Protein AF-A0A243RRV4-F1 (afdb_monomer_lite)

Foldseek 3Di:
DQVVVCVVPVQWRWDQDPVVLKIWIDGNPDDDDDDIDMDNDPVVNVVVVVVVCVVVCVVVVVVVPDD

Sequence (67 aa):
MARELEGRHPGWVVLWRCWACRYWAFPCWITTGPEPVEARHADDLLTLMRQVEAQHPILRR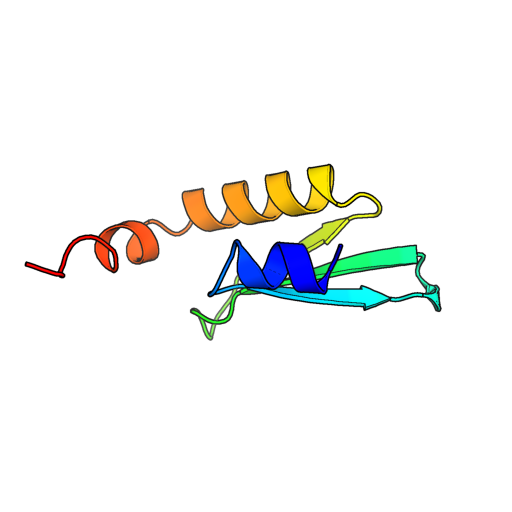SGQHAD

Radius of gyration: 12.5 Å; chains: 1; bounding box: 26×26×36 Å

Organism: NCBI:txid569862

Secondary structure (DSSP, 8-state):
-HHHHHHH-TTEEEEEETTTTEEEEEESS-SS-PPPEEESSHHHHHHHHHHHHHH-GGGGGTTS---

Structure (mmCIF, N/CA/C/O backbone):
data_AF-A0A243RRV4-F1
#
_entry.id   AF-A0A243RRV4-F1
#
loop_
_atom_site.group_PDB
_atom_site.id
_atom_site.type_symbol
_atom_site.label_atom_id
_atom_site.label_alt_id
_atom_site.label_comp_id
_atom_site.label_asym_id
_atom_site.label_entity_id
_atom_site.label_seq_id
_atom_site.pdbx_PDB_ins_code
_atom_site.Cartn_x
_atom_site.Cartn_y
_atom_site.Cartn_z
_atom_site.occupancy
_atom_site.B_iso_or_equiv
_atom_site.auth_seq_id
_atom_site.auth_comp_id
_atom_site.auth_asym_id
_atom_site.auth_atom_id
_atom_site.pdbx_PDB_model_num
ATOM 1 N N . MET A 1 1 ? 2.102 -12.134 -8.622 1.00 67.81 1 MET A N 1
ATOM 2 C CA . MET A 1 1 ? 2.730 -11.226 -7.641 1.00 67.81 1 MET A CA 1
ATOM 3 C C . MET A 1 1 ? 1.800 -10.154 -7.085 1.00 67.81 1 MET A C 1
ATOM 5 O O . MET A 1 1 ? 1.399 -10.329 -5.952 1.00 67.81 1 MET A O 1
ATOM 9 N N . ALA A 1 2 ? 1.390 -9.098 -7.806 1.00 66.75 2 ALA A N 1
ATOM 10 C CA . ALA A 1 2 ? 0.517 -8.061 -7.207 1.00 66.75 2 ALA A CA 1
ATOM 11 C C . ALA A 1 2 ? -0.794 -8.640 -6.627 1.00 66.75 2 ALA A C 1
ATOM 13 O O . ALA A 1 2 ? -1.080 -8.493 -5.446 1.00 66.75 2 ALA A O 1
ATOM 14 N N . ARG A 1 3 ? -1.504 -9.443 -7.425 1.00 70.50 3 ARG A N 1
ATOM 15 C CA . ARG A 1 3 ? -2.740 -10.132 -7.016 1.00 70.50 3 ARG A CA 1
ATOM 16 C C . ARG A 1 3 ? -2.541 -11.191 -5.914 1.00 70.50 3 ARG A C 1
ATOM 18 O O . ARG A 1 3 ? -3.475 -11.564 -5.220 1.00 70.50 3 ARG A O 1
ATOM 25 N N . GLU A 1 4 ? -1.318 -11.693 -5.770 1.00 77.94 4 GLU A N 1
ATOM 26 C CA . GLU A 1 4 ? -0.939 -12.647 -4.719 1.00 77.94 4 GLU A CA 1
ATOM 27 C C . GLU A 1 4 ? -0.657 -11.926 -3.394 1.00 77.94 4 GLU A C 1
ATOM 29 O O . GLU A 1 4 ? -1.031 -12.421 -2.334 1.00 77.94 4 GLU A O 1
ATOM 34 N N . LEU A 1 5 ? -0.058 -10.731 -3.456 1.00 72.06 5 LEU A N 1
ATOM 35 C CA . LEU A 1 5 ? 0.094 -9.838 -2.309 1.00 72.0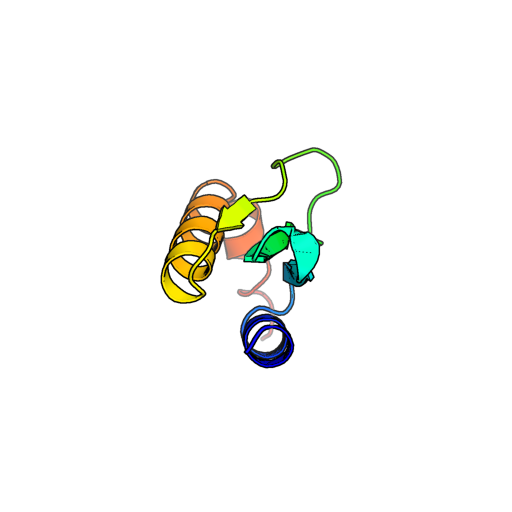6 5 LEU A CA 1
ATOM 36 C C . LEU A 1 5 ? -1.274 -9.399 -1.776 1.00 72.06 5 LEU A C 1
ATOM 38 O O . LEU A 1 5 ? -1.499 -9.515 -0.578 1.00 72.06 5 LEU A O 1
ATOM 42 N N . GLU A 1 6 ? -2.210 -8.995 -2.643 1.00 72.44 6 GLU A N 1
ATOM 43 C CA . GLU A 1 6 ? -3.583 -8.650 -2.225 1.00 72.44 6 GLU A CA 1
ATOM 44 C C . GLU A 1 6 ? -4.280 -9.818 -1.516 1.00 72.44 6 GLU A C 1
ATOM 46 O O . GLU A 1 6 ? -4.848 -9.647 -0.440 1.00 72.44 6 GLU A O 1
ATOM 51 N N . GLY A 1 7 ? -4.176 -11.036 -2.062 1.00 70.75 7 GLY A N 1
ATOM 52 C CA . GLY A 1 7 ? -4.782 -12.225 -1.453 1.00 70.75 7 GLY A CA 1
ATOM 53 C C . GLY A 1 7 ? -4.233 -12.567 -0.062 1.00 70.75 7 GLY A C 1
ATOM 54 O O . GLY A 1 7 ? -4.927 -13.193 0.735 1.00 70.75 7 GLY A O 1
ATOM 55 N N . ARG A 1 8 ? -3.003 -12.144 0.251 1.00 77.12 8 ARG A N 1
ATOM 56 C CA . ARG A 1 8 ? -2.370 -12.339 1.567 1.00 77.12 8 ARG A CA 1
ATOM 57 C C . ARG A 1 8 ? -2.590 -11.163 2.520 1.00 77.12 8 ARG A C 1
ATOM 59 O O . ARG A 1 8 ? -2.363 -11.315 3.718 1.00 77.12 8 ARG A O 1
ATOM 66 N N . HIS A 1 9 ? -3.021 -10.018 1.999 1.00 75.56 9 HIS A N 1
ATOM 67 C CA . HIS A 1 9 ? -3.143 -8.755 2.718 1.00 75.56 9 HIS A CA 1
ATOM 68 C C . HIS A 1 9 ? -4.502 -8.109 2.401 1.00 75.56 9 HIS A C 1
ATOM 70 O O . HIS A 1 9 ? -4.553 -7.116 1.679 1.00 75.56 9 HIS A O 1
ATOM 76 N N . PRO A 1 10 ? -5.612 -8.648 2.945 1.00 75.25 10 PRO A N 1
ATOM 77 C CA . PRO A 1 10 ? -6.976 -8.338 2.501 1.00 75.25 10 PRO A CA 1
ATOM 78 C C . PRO A 1 10 ? -7.417 -6.887 2.705 1.00 75.25 10 PRO A C 1
ATOM 80 O O . PRO A 1 10 ? -8.479 -6.510 2.218 1.00 75.25 10 PRO A O 1
ATOM 83 N N . GLY A 1 11 ? -6.639 -6.073 3.419 1.00 83.38 11 GLY A N 1
ATOM 84 C CA . GLY A 1 11 ? -6.939 -4.656 3.561 1.00 83.38 11 GLY A CA 1
ATOM 85 C C . GLY A 1 11 ? -5.954 -3.703 2.868 1.00 83.38 11 GLY A C 1
ATOM 86 O O . GLY A 1 11 ? -5.929 -2.501 3.136 1.00 83.38 11 GLY A O 1
ATOM 87 N N . TRP A 1 12 ? -5.184 -4.246 1.927 1.00 86.62 12 TRP A N 1
ATOM 88 C CA . TRP A 1 12 ? -4.402 -3.478 0.975 1.00 86.62 12 TRP A CA 1
ATOM 89 C C . TRP A 1 12 ? -4.871 -3.757 -0.446 1.00 86.62 12 TRP A C 1
ATOM 91 O O . TRP A 1 12 ? -5.080 -4.903 -0.837 1.00 86.62 12 TRP A O 1
ATOM 101 N N . VAL A 1 13 ? -4.958 -2.699 -1.243 1.00 88.00 13 VAL A N 1
ATOM 102 C CA . VAL A 1 13 ? -5.073 -2.786 -2.700 1.00 88.00 13 VAL A CA 1
ATOM 103 C C . VAL A 1 13 ? -3.684 -2.567 -3.281 1.00 88.00 13 VAL A C 1
ATOM 105 O O . VAL A 1 13 ? -3.050 -1.557 -2.972 1.00 88.00 13 VAL A O 1
ATOM 108 N N . VAL A 1 14 ? -3.198 -3.490 -4.113 1.00 89.75 14 VAL A N 1
ATOM 109 C CA . VAL A 1 14 ? -1.838 -3.459 -4.665 1.00 89.75 14 VAL A CA 1
AT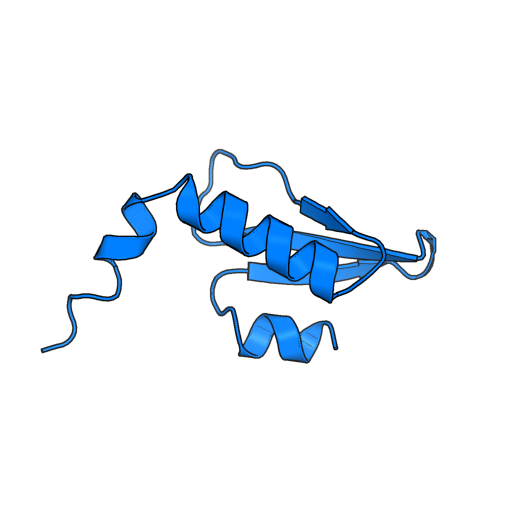OM 110 C C . VAL A 1 14 ? -1.881 -3.392 -6.187 1.00 89.75 14 VAL A C 1
ATOM 112 O O . VAL A 1 14 ? -2.312 -4.317 -6.870 1.00 89.75 14 VAL A O 1
ATOM 115 N N . LEU A 1 15 ? -1.335 -2.314 -6.743 1.00 90.06 15 LEU A N 1
ATOM 116 C CA . LEU A 1 15 ? -1.265 -2.076 -8.180 1.00 90.06 15 LEU A CA 1
ATOM 117 C C . LEU A 1 1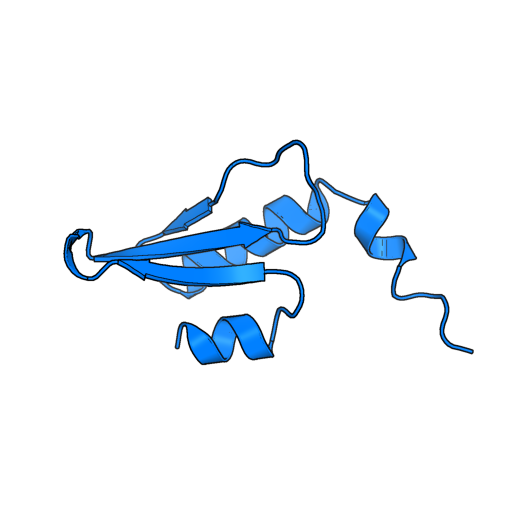5 ? 0.187 -2.125 -8.668 1.00 90.06 15 LEU A C 1
ATOM 119 O O . LEU A 1 15 ? 1.071 -1.521 -8.068 1.00 90.06 15 LEU A O 1
ATOM 123 N N . TRP A 1 16 ? 0.437 -2.767 -9.810 1.00 87.81 16 TRP A N 1
ATOM 124 C CA . TRP A 1 16 ? 1.694 -2.603 -10.544 1.00 87.81 16 TRP A CA 1
ATOM 125 C C . TRP A 1 16 ? 1.538 -1.552 -11.644 1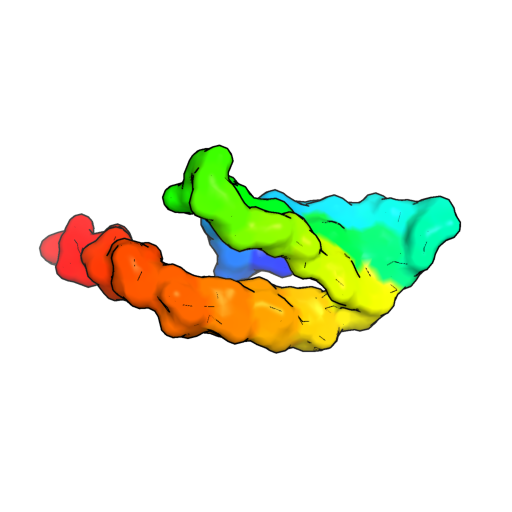.00 87.81 16 TRP A C 1
ATOM 127 O O . TRP A 1 16 ? 0.659 -1.660 -12.500 1.00 87.81 16 TRP A O 1
ATOM 137 N N . ARG A 1 17 ? 2.415 -0.546 -11.659 1.00 86.44 17 ARG A N 1
ATOM 138 C CA . ARG A 1 17 ? 2.477 0.463 -12.721 1.00 86.44 17 ARG A CA 1
ATOM 139 C C . ARG A 1 17 ? 3.610 0.130 -13.684 1.00 86.44 17 ARG A C 1
ATOM 141 O O . ARG A 1 17 ? 4.764 0.451 -13.417 1.00 86.44 17 ARG A O 1
ATOM 148 N N . CYS A 1 18 ? 3.272 -0.450 -14.837 1.00 86.88 18 CYS A N 1
ATOM 149 C CA . CYS A 1 18 ? 4.254 -0.862 -15.851 1.00 86.88 18 CYS A CA 1
ATOM 150 C C . CYS A 1 18 ? 5.142 0.288 -16.351 1.00 86.88 18 CYS A C 1
ATOM 152 O O . CYS A 1 18 ? 6.322 0.086 -16.592 1.00 86.88 18 CYS A O 1
ATOM 154 N N . TRP A 1 19 ? 4.591 1.498 -16.471 1.00 87.81 19 TRP A N 1
ATOM 155 C CA . TRP A 1 19 ? 5.308 2.689 -16.942 1.00 87.81 19 TRP A CA 1
ATOM 156 C C . TRP A 1 19 ? 6.294 3.267 -15.916 1.00 87.81 19 TRP A C 1
ATOM 158 O O . TRP A 1 19 ? 7.252 3.930 -16.295 1.00 87.81 19 TRP A O 1
ATOM 168 N N . ALA A 1 20 ? 6.084 2.998 -14.625 1.00 85.69 20 ALA A N 1
ATOM 169 C CA . ALA A 1 20 ? 6.972 3.431 -13.545 1.00 85.69 20 ALA A CA 1
ATOM 170 C C . ALA A 1 20 ? 7.863 2.293 -13.015 1.00 85.69 20 ALA A C 1
ATOM 172 O O . ALA A 1 20 ? 8.741 2.544 -12.188 1.00 85.69 20 ALA A O 1
ATOM 173 N N . CYS A 1 21 ? 7.622 1.054 -13.463 1.00 90.50 21 CYS A N 1
ATOM 174 C CA . CYS A 1 21 ? 8.210 -0.175 -12.930 1.00 90.50 21 CYS A CA 1
ATOM 175 C C . CYS A 1 21 ? 8.167 -0.227 -11.391 1.00 90.50 21 CYS A C 1
ATOM 177 O O . CYS A 1 21 ? 9.178 -0.501 -10.740 1.00 90.50 21 CYS A O 1
ATOM 179 N N . ARG A 1 22 ? 7.004 0.096 -10.809 1.00 92.06 22 ARG A N 1
ATOM 180 C CA . ARG A 1 22 ? 6.794 0.165 -9.355 1.00 92.06 22 ARG A CA 1
ATOM 181 C C . ARG A 1 22 ? 5.457 -0.432 -8.939 1.00 92.06 22 ARG A C 1
ATOM 183 O O . ARG A 1 22 ? 4.448 -0.276 -9.632 1.00 92.06 22 ARG A O 1
ATOM 190 N N . TYR A 1 23 ? 5.466 -1.067 -7.776 1.00 91.19 23 TYR A N 1
ATOM 191 C CA . TYR A 1 23 ? 4.281 -1.447 -7.028 1.00 91.19 23 TYR A CA 1
ATOM 192 C C . TYR A 1 23 ? 3.807 -0.281 -6.178 1.00 91.19 23 TYR A C 1
ATOM 194 O O . TYR A 1 23 ? 4.618 0.456 -5.625 1.00 91.19 23 TYR A O 1
ATOM 202 N N . TRP A 1 24 ? 2.496 -0.142 -6.080 1.00 90.81 24 TRP A N 1
ATOM 203 C CA . TRP A 1 24 ? 1.795 0.815 -5.240 1.00 90.81 24 TRP A CA 1
ATOM 204 C C . TRP A 1 24 ? 0.847 0.032 -4.344 1.00 90.81 24 TRP A C 1
ATOM 206 O O . TRP A 1 24 ? 0.153 -0.851 -4.844 1.00 90.81 24 TRP A O 1
ATOM 216 N N . ALA A 1 25 ? 0.800 0.356 -3.058 1.00 90.62 25 ALA A N 1
ATOM 217 C CA . ALA A 1 25 ? -0.129 -0.240 -2.113 1.00 90.62 25 ALA A CA 1
ATOM 218 C C . ALA A 1 25 ? -0.940 0.851 -1.408 1.00 90.62 25 ALA A C 1
ATOM 220 O O . ALA A 1 25 ? -0.386 1.813 -0.873 1.00 90.62 25 ALA A O 1
ATOM 221 N N . PHE A 1 26 ? -2.259 0.679 -1.416 1.00 88.50 26 PHE A N 1
ATOM 222 C CA . PHE A 1 26 ? -3.225 1.583 -0.806 1.00 88.50 26 PHE A CA 1
ATOM 223 C C . PHE A 1 26 ? -3.934 0.865 0.345 1.00 88.50 26 PHE A C 1
ATOM 225 O O . PHE A 1 26 ? -4.472 -0.223 0.123 1.00 88.50 26 PHE A O 1
ATOM 232 N N . PRO A 1 27 ? -3.970 1.444 1.551 1.00 86.06 27 PRO A N 1
ATOM 233 C CA . PRO A 1 27 ? -4.726 0.875 2.656 1.00 86.06 27 PRO A CA 1
ATOM 234 C C . PRO A 1 27 ? -6.224 1.133 2.442 1.00 86.06 27 PRO A C 1
ATOM 236 O O . PRO A 1 27 ? -6.622 2.264 2.174 1.00 86.06 27 PRO A O 1
ATOM 239 N N . CYS A 1 28 ? -7.075 0.113 2.567 1.00 82.94 28 CYS A N 1
ATOM 240 C CA . CYS A 1 28 ? -8.527 0.269 2.371 1.00 82.94 28 CYS A CA 1
ATOM 241 C C . CYS A 1 28 ? -9.335 0.362 3.677 1.00 82.94 28 CYS A C 1
ATOM 243 O O . CYS A 1 28 ? -10.551 0.525 3.652 1.00 82.94 28 CYS A O 1
ATOM 245 N N . TRP A 1 29 ? -8.667 0.302 4.827 1.00 76.94 29 TRP A N 1
ATOM 246 C CA . TRP A 1 29 ? -9.273 0.377 6.162 1.00 76.94 29 TRP A CA 1
ATOM 247 C C . TRP A 1 29 ? -9.278 1.778 6.781 1.00 76.94 29 TRP A C 1
ATOM 249 O O . TRP A 1 29 ? -9.638 1.940 7.947 1.00 76.94 29 TRP A O 1
ATOM 259 N N . ILE A 1 30 ? -8.829 2.794 6.047 1.00 70.69 30 ILE A N 1
ATOM 260 C CA . ILE A 1 30 ? -8.700 4.156 6.559 1.00 70.69 30 ILE A CA 1
ATOM 261 C C . ILE A 1 30 ? -8.956 5.161 5.439 1.00 70.69 30 ILE A C 1
ATOM 263 O O . ILE A 1 30 ? -8.512 4.988 4.308 1.00 70.69 30 ILE A O 1
ATOM 267 N N . THR A 1 31 ? -9.737 6.192 5.752 1.00 62.97 31 THR A N 1
ATOM 268 C CA . THR A 1 31 ? -10.183 7.210 4.788 1.00 62.97 31 THR A CA 1
ATOM 269 C C . THR A 1 31 ? -9.335 8.481 4.826 1.00 62.97 31 THR A C 1
ATOM 271 O O . THR A 1 31 ? -9.461 9.321 3.941 1.00 62.97 31 THR A O 1
ATOM 274 N N . THR A 1 32 ? -8.495 8.643 5.854 1.00 62.53 32 THR A N 1
ATOM 275 C CA . THR A 1 32 ? -7.754 9.880 6.136 1.00 62.53 32 THR A CA 1
ATOM 276 C C . THR A 1 32 ? -6.314 9.540 6.507 1.00 62.53 32 THR A C 1
ATOM 278 O O . THR A 1 32 ? -6.008 9.255 7.665 1.00 62.53 32 THR A O 1
ATOM 281 N N . GLY A 1 33 ? -5.443 9.519 5.495 1.00 66.62 33 GLY A N 1
ATOM 282 C CA . GLY A 1 33 ? -4.108 8.923 5.599 1.00 66.62 33 GLY A CA 1
ATOM 283 C C . GLY A 1 33 ? -4.160 7.415 5.893 1.00 66.62 33 GLY A C 1
ATOM 284 O O . GLY A 1 33 ? -5.234 6.892 6.164 1.00 66.62 33 GLY A O 1
ATOM 285 N N . PRO A 1 34 ? -3.030 6.696 5.858 1.00 65.06 34 PRO A N 1
ATOM 286 C CA . PRO A 1 34 ? -1.725 7.144 5.399 1.00 65.06 34 PRO A CA 1
ATOM 287 C C . PRO A 1 34 ? -1.661 7.230 3.870 1.00 65.06 34 PRO A C 1
ATOM 289 O O . PRO A 1 34 ? -2.478 6.651 3.152 1.00 65.06 34 PRO A O 1
ATOM 292 N N . GLU A 1 35 ? -0.683 7.992 3.391 1.00 78.06 35 GLU A N 1
ATOM 293 C CA . GLU A 1 35 ? -0.342 8.065 1.972 1.00 78.06 35 GLU A CA 1
ATOM 294 C C . GLU A 1 35 ? -0.033 6.659 1.419 1.00 78.06 35 GLU A C 1
ATOM 296 O O . GLU A 1 35 ? 0.492 5.807 2.148 1.00 78.06 35 GLU A O 1
ATOM 301 N N . PRO A 1 36 ? -0.341 6.394 0.140 1.00 84.38 36 PRO A N 1
ATOM 302 C CA . PRO A 1 36 ? 0.042 5.147 -0.501 1.00 84.38 36 PRO A CA 1
ATOM 303 C C . PRO A 1 36 ? 1.554 4.935 -0.433 1.00 84.38 36 PRO A C 1
ATOM 305 O O . PRO A 1 36 ? 2.342 5.861 -0.627 1.00 84.38 36 PRO A O 1
ATOM 308 N N . VAL A 1 37 ? 1.959 3.688 -0.204 1.00 90.69 37 VAL A N 1
ATOM 309 C CA . VAL A 1 37 ? 3.372 3.300 -0.233 1.00 90.69 37 VAL A CA 1
ATOM 310 C C . VAL A 1 37 ? 3.720 2.723 -1.597 1.00 90.69 37 VAL A C 1
ATOM 312 O O . VAL A 1 37 ? 2.916 2.020 -2.212 1.00 90.69 37 VAL A O 1
ATOM 315 N N . GLU A 1 38 ? 4.927 3.004 -2.081 1.00 93.00 38 GLU A N 1
ATOM 316 C CA . GLU A 1 38 ? 5.410 2.465 -3.349 1.00 93.00 38 GLU A CA 1
ATOM 317 C C . GLU A 1 38 ? 6.826 1.899 -3.247 1.00 93.00 38 GLU A C 1
ATOM 319 O O . GLU A 1 38 ? 7.675 2.413 -2.520 1.00 93.00 38 GLU A O 1
ATOM 324 N N . ALA A 1 39 ? 7.091 0.839 -4.012 1.00 93.50 39 ALA A N 1
ATOM 325 C CA . ALA A 1 39 ? 8.410 0.222 -4.102 1.00 93.50 39 ALA A CA 1
ATOM 326 C C . ALA A 1 39 ? 8.629 -0.463 -5.456 1.00 93.50 39 ALA A C 1
ATOM 328 O O . ALA A 1 39 ? 7.688 -0.871 -6.133 1.00 93.50 39 ALA A O 1
ATOM 329 N N . ARG A 1 40 ? 9.893 -0.612 -5.868 1.00 90.88 40 ARG A N 1
ATOM 330 C CA . ARG A 1 40 ? 10.251 -1.343 -7.100 1.00 90.88 40 ARG A CA 1
ATOM 331 C C . ARG A 1 40 ? 10.140 -2.858 -6.930 1.00 90.88 40 ARG A C 1
ATOM 333 O O . ARG A 1 40 ? 9.773 -3.548 -7.878 1.00 90.88 40 ARG A O 1
ATOM 340 N N . HIS A 1 41 ? 10.436 -3.358 -5.734 1.00 90.25 41 HIS A N 1
ATOM 341 C CA . HIS A 1 41 ? 10.419 -4.779 -5.408 1.00 90.25 41 HIS A CA 1
ATOM 342 C C . HIS A 1 41 ? 9.249 -5.113 -4.478 1.00 90.25 41 HIS A C 1
ATOM 344 O O . HIS A 1 41 ? 8.819 -4.290 -3.671 1.00 90.25 41 HIS A O 1
ATOM 350 N N . ALA A 1 42 ? 8.724 -6.331 -4.608 1.00 86.31 42 ALA A N 1
ATOM 351 C CA . ALA A 1 42 ? 7.591 -6.799 -3.817 1.00 86.31 42 ALA A CA 1
ATOM 352 C C . ALA A 1 42 ? 7.932 -6.946 -2.325 1.00 86.31 42 ALA A C 1
ATOM 354 O O . ALA A 1 42 ? 7.108 -6.609 -1.480 1.00 86.31 42 ALA A O 1
ATOM 355 N N . ASP A 1 43 ? 9.144 -7.401 -1.998 1.00 89.62 43 ASP A N 1
ATOM 356 C CA . ASP A 1 43 ? 9.610 -7.540 -0.611 1.00 89.62 43 ASP A CA 1
ATOM 357 C C . ASP A 1 43 ? 9.741 -6.186 0.103 1.00 89.62 43 ASP A C 1
ATOM 359 O O . ASP A 1 43 ? 9.345 -6.040 1.265 1.00 89.62 43 ASP A O 1
ATOM 363 N N . ASP A 1 44 ? 10.220 -5.168 -0.615 1.00 91.88 44 ASP A N 1
ATOM 364 C CA . ASP A 1 44 ? 10.283 -3.794 -0.114 1.00 91.88 44 ASP A CA 1
ATOM 365 C C . ASP A 1 44 ? 8.872 -3.247 0.138 1.00 91.88 44 ASP A C 1
ATOM 367 O O . ASP A 1 44 ? 8.603 -2.674 1.195 1.00 91.88 44 ASP A O 1
ATOM 371 N N . LEU A 1 45 ? 7.943 -3.482 -0.800 1.00 91.62 45 LEU A N 1
ATOM 372 C CA . LEU A 1 45 ? 6.543 -3.080 -0.653 1.00 91.62 45 LEU A CA 1
ATOM 373 C C . LEU A 1 45 ? 5.910 -3.727 0.583 1.00 91.62 45 LEU A C 1
ATOM 375 O O . LEU A 1 45 ? 5.260 -3.048 1.372 1.00 91.62 45 LEU A O 1
ATOM 379 N N . LEU A 1 46 ? 6.142 -5.025 0.780 1.00 89.81 46 LEU A N 1
ATOM 380 C CA . LEU A 1 46 ? 5.636 -5.766 1.930 1.00 89.81 46 LEU A CA 1
ATOM 381 C C .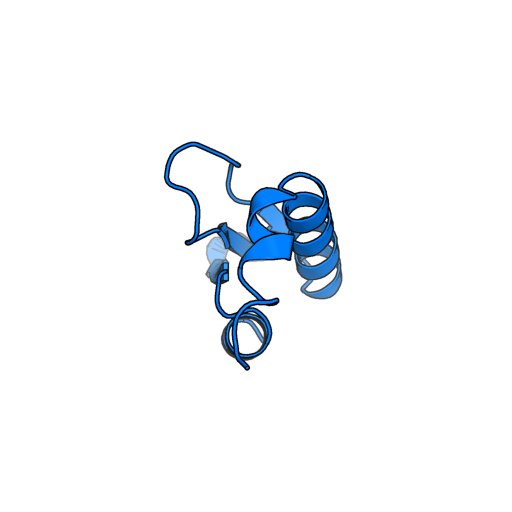 LEU A 1 46 ? 6.185 -5.212 3.251 1.00 89.81 46 LEU A C 1
ATOM 383 O O . LEU A 1 46 ? 5.456 -5.109 4.239 1.00 89.81 46 LEU A O 1
ATOM 387 N N . THR A 1 47 ? 7.465 -4.841 3.274 1.00 92.12 47 THR A N 1
ATOM 388 C CA . THR A 1 47 ? 8.095 -4.231 4.449 1.00 92.12 47 THR A CA 1
ATOM 389 C C . THR A 1 47 ? 7.439 -2.893 4.788 1.00 92.12 47 THR A C 1
ATOM 391 O O . THR A 1 47 ? 7.093 -2.664 5.947 1.00 92.12 47 THR A O 1
ATOM 394 N N . LEU A 1 48 ? 7.191 -2.045 3.784 1.00 91.44 48 LEU A N 1
ATOM 395 C CA . LEU A 1 48 ? 6.498 -0.764 3.956 1.00 91.44 48 LEU A CA 1
ATOM 396 C C . LEU A 1 48 ? 5.050 -0.951 4.428 1.00 91.44 48 LEU A C 1
ATOM 398 O O . LEU A 1 48 ? 4.628 -0.289 5.374 1.00 91.44 48 LEU A O 1
ATOM 402 N N . MET A 1 49 ? 4.309 -1.894 3.837 1.00 89.56 49 MET A N 1
ATOM 403 C CA . MET A 1 49 ? 2.939 -2.225 4.254 1.00 89.56 49 MET A CA 1
ATOM 404 C C . MET A 1 49 ? 2.889 -2.613 5.739 1.00 89.56 49 MET A C 1
ATOM 406 O O . MET A 1 49 ? 2.078 -2.081 6.494 1.00 89.56 49 MET A O 1
ATOM 410 N N . ARG A 1 50 ? 3.810 -3.470 6.197 1.00 87.38 50 ARG A N 1
ATOM 411 C CA . ARG A 1 50 ? 3.897 -3.877 7.611 1.00 87.38 50 ARG A CA 1
ATOM 412 C C . ARG A 1 50 ? 4.271 -2.729 8.546 1.00 87.38 50 ARG A C 1
ATOM 414 O O . ARG A 1 50 ? 3.778 -2.676 9.669 1.00 87.38 50 ARG A O 1
ATOM 421 N N . GLN A 1 51 ? 5.149 -1.823 8.113 1.00 88.25 51 GLN A N 1
ATOM 422 C CA . GLN A 1 51 ? 5.496 -0.632 8.895 1.00 88.25 51 GLN A CA 1
ATOM 423 C C . GLN A 1 51 ? 4.281 0.275 9.083 1.00 88.25 51 GLN A C 1
ATOM 425 O O . GLN A 1 51 ? 4.030 0.728 10.199 1.00 88.25 51 GLN A O 1
ATOM 430 N N . VAL A 1 52 ? 3.501 0.483 8.021 1.00 87.31 52 VAL A N 1
ATOM 431 C CA . VAL A 1 52 ? 2.246 1.233 8.093 1.00 87.31 52 VAL A CA 1
ATOM 432 C C . VAL A 1 52 ? 1.258 0.535 9.030 1.00 87.31 52 VAL A C 1
ATOM 434 O O . VAL A 1 52 ? 0.747 1.158 9.954 1.00 87.31 52 VAL A O 1
ATOM 437 N N . GLU A 1 53 ? 1.039 -0.771 8.880 1.00 84.12 53 GLU A N 1
ATOM 438 C CA . GLU A 1 53 ? 0.173 -1.537 9.790 1.00 84.12 53 GLU A CA 1
ATOM 439 C C . GLU A 1 53 ? 0.604 -1.400 11.262 1.00 84.12 53 GLU A C 1
ATOM 441 O O . GLU A 1 53 ? -0.238 -1.201 12.140 1.00 84.12 53 GLU A O 1
ATOM 446 N N . ALA A 1 54 ? 1.911 -1.444 11.545 1.00 83.81 54 ALA A N 1
ATOM 447 C CA . ALA A 1 54 ? 2.451 -1.290 12.895 1.00 83.81 54 ALA A CA 1
ATOM 448 C C . ALA A 1 54 ? 2.214 0.111 13.488 1.00 83.81 54 ALA A C 1
ATOM 450 O O . ALA A 1 54 ? 2.014 0.240 14.697 1.00 83.81 54 ALA A O 1
ATOM 451 N N . GLN A 1 55 ? 2.208 1.151 12.651 1.00 82.75 55 GLN A N 1
ATOM 452 C CA . GLN A 1 55 ? 1.917 2.530 13.056 1.00 82.75 55 GLN A CA 1
ATOM 453 C C . GLN A 1 55 ? 0.420 2.782 13.297 1.00 82.75 55 GLN A C 1
ATOM 455 O O . GLN A 1 55 ? 0.065 3.759 13.956 1.00 82.75 55 GLN A O 1
ATOM 460 N N . HIS A 1 56 ? -0.461 1.888 12.829 1.00 77.25 56 HIS A N 1
ATOM 461 C CA . HIS A 1 56 ? -1.916 2.003 12.957 1.00 77.25 56 HIS A CA 1
ATOM 462 C C . HIS A 1 56 ? -2.513 0.889 13.849 1.00 77.25 56 HIS A C 1
ATOM 464 O O . HIS A 1 56 ? -3.232 0.005 13.373 1.00 77.25 56 HIS A O 1
ATOM 470 N N . PRO A 1 57 ? -2.303 0.945 15.183 1.00 63.22 57 PRO A N 1
ATOM 471 C CA . PRO A 1 57 ? -2.687 -0.117 16.122 1.00 63.22 57 PRO A CA 1
ATOM 472 C C . PRO A 1 57 ? -4.200 -0.367 16.237 1.00 63.22 57 PRO A C 1
ATOM 474 O O . PRO A 1 57 ? -4.602 -1.388 16.798 1.00 63.22 57 PRO A O 1
ATOM 477 N N . ILE A 1 58 ? -5.047 0.518 15.695 1.00 62.47 58 ILE A N 1
ATOM 478 C CA . ILE A 1 58 ? -6.510 0.338 15.637 1.00 62.47 58 ILE A CA 1
ATOM 479 C C . ILE A 1 58 ? -6.873 -0.937 14.848 1.00 62.47 58 ILE A C 1
ATOM 481 O O . ILE A 1 58 ? -7.825 -1.635 15.197 1.00 62.47 58 ILE A O 1
ATOM 485 N N . LEU A 1 59 ? -6.056 -1.321 13.863 1.00 58.72 59 LEU A N 1
ATOM 486 C CA . LEU A 1 59 ? -6.258 -2.532 13.058 1.00 58.72 59 LEU A CA 1
ATOM 487 C C . LEU A 1 59 ? -5.985 -3.819 13.833 1.00 58.72 59 LEU A C 1
ATOM 489 O O . LEU A 1 59 ? -6.626 -4.839 13.590 1.00 58.72 59 LEU A O 1
ATOM 493 N N . ARG A 1 60 ? -5.093 -3.770 14.828 1.00 52.12 60 ARG A N 1
ATOM 494 C CA . ARG A 1 60 ? -4.704 -4.948 15.611 1.00 52.12 60 ARG A CA 1
ATOM 495 C C . ARG A 1 60 ? -5.843 -5.476 16.493 1.00 52.12 60 ARG A C 1
ATOM 497 O O . ARG A 1 60 ? -5.824 -6.642 16.866 1.00 52.12 60 ARG A O 1
ATOM 504 N N . ARG A 1 61 ? -6.846 -4.643 16.806 1.00 50.53 61 ARG A N 1
ATOM 505 C CA . ARG A 1 61 ? -8.028 -5.045 17.592 1.00 50.53 61 ARG A CA 1
ATOM 506 C C . ARG A 1 61 ? -9.160 -5.637 16.754 1.00 50.53 61 ARG A C 1
ATOM 508 O O . ARG A 1 61 ? -9.989 -6.350 17.306 1.00 50.53 61 ARG A O 1
ATOM 515 N N . SER A 1 62 ? -9.187 -5.386 15.445 1.00 48.19 62 SER A N 1
ATOM 516 C CA . SER A 1 62 ? -10.291 -5.839 14.583 1.00 48.19 62 SER A CA 1
ATOM 517 C C . SER A 1 62 ? -10.195 -7.324 14.202 1.00 48.19 62 SER A C 1
ATOM 519 O O . SER A 1 62 ? -11.161 -7.885 13.706 1.00 48.19 62 SER A O 1
ATOM 521 N N . GLY A 1 63 ? -9.058 -7.979 14.472 1.00 49.16 63 GLY A N 1
ATOM 522 C CA . GLY A 1 63 ? -8.870 -9.424 14.284 1.00 49.16 63 GLY A CA 1
ATOM 523 C C . GLY A 1 63 ? -9.058 -10.274 15.547 1.00 49.16 63 GLY A C 1
ATOM 524 O O . GLY A 1 63 ? -8.802 -11.470 15.496 1.00 49.16 63 GLY A O 1
ATOM 525 N N . GLN A 1 64 ? -9.457 -9.681 16.682 1.00 44.12 64 GLN A N 1
ATOM 526 C CA . GLN A 1 64 ? -9.561 -10.375 17.977 1.00 44.12 64 GLN A CA 1
ATOM 527 C C . GLN A 1 64 ? -11.013 -10.522 18.476 1.00 44.12 64 GLN A C 1
ATOM 529 O O . GLN A 1 64 ? -11.240 -10.737 19.662 1.00 44.12 64 GLN A O 1
ATOM 534 N N . HIS A 1 65 ? -11.994 -10.394 17.575 1.00 39.53 65 HIS A N 1
ATOM 535 C CA . HIS A 1 65 ? -13.418 -10.579 17.870 1.00 39.53 65 HIS A CA 1
ATOM 536 C C . HIS A 1 65 ? -14.069 -11.521 16.845 1.00 39.53 65 HIS A C 1
ATOM 538 O O . HIS A 1 65 ? -14.965 -11.143 16.096 1.00 39.53 65 HIS A O 1
ATOM 544 N N . ALA A 1 66 ? -13.565 -12.748 16.783 1.00 37.34 66 ALA A N 1
ATOM 545 C CA . ALA A 1 66 ? -14.337 -13.891 16.321 1.00 37.34 66 ALA A CA 1
ATOM 546 C C . ALA A 1 66 ? -14.104 -14.995 17.357 1.00 37.34 66 ALA A C 1
ATOM 548 O O . ALA A 1 66 ? -12.983 -15.485 17.491 1.00 37.34 66 ALA A O 1
ATOM 549 N N . ASP A 1 67 ? -15.150 -15.201 18.154 1.00 39.91 67 ASP A N 1
ATOM 550 C CA . ASP A 1 67 ? -15.348 -16.236 19.173 1.00 39.91 67 ASP A CA 1
ATOM 551 C C . ASP A 1 67 ? -15.187 -17.649 18.581 1.00 39.91 67 ASP A C 1
ATOM 553 O O . ASP A 1 67 ? -15.660 -17.858 17.434 1.00 39.91 67 ASP A O 1
#

pLDDT: mean 77.54, std 15.19, range [37.34, 93.5]